Protein AF-A0A5K7ZMK3-F1 (afdb_monomer_lite)

Radius of gyration: 12.55 Å; chains: 1; bounding box: 31×27×27 Å

Organism: NCBI:txid885957

InterPro domains:
  IPR006171 TOPRIM domain [PS50880] (1-65)
  IPR050219 DnaG Primase [PTHR30313] (10-77)

Sequence (87 aa):
MRLAQLNIPAVALLGIHLSAVQNDLLKKVSPVVLMLDGDRAGQEATVRIRSALEPYTKVYTITLPSGLDPDDLSDEALSSVTRHFLF

Foldseek 3Di:
DVCVVLVNDDDDCVDLDNDPVNLVVCLVDEPAEQFAFLEPSSVVSLVVSCVSNVVRYHYHYDHDHYGDHLVNDDSVRNCVRCVVPPD

pLDDT: mean 91.09, std 6.17, range [54.09, 96.31]

Structure (mmCIF, N/CA/C/O backbone):
data_AF-A0A5K7ZMK3-F1
#
_entry.id   AF-A0A5K7ZMK3-F1
#
loop_
_atom_site.group_PDB
_atom_site.id
_atom_site.type_symbol
_atom_site.label_atom_id
_atom_site.label_alt_id
_atom_site.label_comp_id
_atom_site.label_asym_id
_atom_site.label_entity_id
_atom_site.label_seq_id
_atom_site.pdbx_PDB_ins_code
_atom_site.Cartn_x
_atom_site.Cartn_y
_atom_site.Cartn_z
_atom_site.occupancy
_atom_site.B_iso_or_equiv
_atom_site.auth_seq_id
_atom_site.auth_comp_id
_atom_site.auth_asym_id
_atom_site.auth_atom_id
_atom_site.pdbx_PDB_model_num
ATOM 1 N N . MET A 1 1 ? 1.037 -8.312 -9.496 1.00 70.94 1 MET A N 1
ATOM 2 C CA . MET A 1 1 ? 1.011 -9.760 -9.095 1.00 70.94 1 MET A CA 1
ATOM 3 C C . MET A 1 1 ? 2.356 -10.229 -8.532 1.00 70.94 1 MET A C 1
ATOM 5 O O . MET A 1 1 ? 2.424 -11.309 -7.943 1.00 70.94 1 MET A O 1
ATOM 9 N N . ARG A 1 2 ? 3.416 -9.423 -8.673 1.00 86.38 2 ARG A N 1
ATOM 10 C CA . ARG A 1 2 ? 4.793 -9.779 -8.329 1.00 86.38 2 ARG A CA 1
ATOM 11 C C . ARG A 1 2 ? 5.015 -10.042 -6.841 1.00 86.38 2 ARG A C 1
ATOM 13 O O . ARG A 1 2 ? 5.649 -11.026 -6.485 1.00 86.38 2 ARG A O 1
ATOM 20 N N . LEU A 1 3 ? 4.416 -9.229 -5.969 1.00 88.06 3 LEU A N 1
ATOM 21 C CA . LEU A 1 3 ? 4.564 -9.350 -4.509 1.00 88.06 3 LEU A CA 1
ATOM 22 C C . LEU A 1 3 ? 4.189 -10.740 -3.979 1.00 88.06 3 LEU A C 1
ATOM 24 O O . LEU A 1 3 ? 4.939 -11.330 -3.206 1.00 88.06 3 LEU A O 1
ATOM 28 N N . ALA A 1 4 ? 3.080 -11.305 -4.462 1.00 87.44 4 ALA A N 1
ATOM 29 C CA . ALA A 1 4 ? 2.650 -12.643 -4.068 1.00 87.44 4 ALA A CA 1
ATOM 30 C C . ALA A 1 4 ? 3.650 -13.730 -4.503 1.00 87.44 4 ALA A C 1
ATOM 32 O O . ALA A 1 4 ? 3.871 -14.682 -3.760 1.00 87.44 4 ALA A O 1
ATOM 33 N N . GLN A 1 5 ? 4.300 -13.572 -5.665 1.00 88.81 5 GLN A N 1
ATOM 34 C CA . GLN A 1 5 ? 5.341 -14.498 -6.143 1.00 88.81 5 GLN A CA 1
ATOM 35 C C . GLN A 1 5 ? 6.585 -14.481 -5.243 1.00 88.81 5 GLN A C 1
ATOM 37 O O . GLN A 1 5 ? 7.279 -15.489 -5.139 1.00 88.81 5 GLN A O 1
ATOM 42 N N . LEU A 1 6 ? 6.833 -13.360 -4.563 1.00 88.50 6 LEU A N 1
ATOM 43 C CA . LEU A 1 6 ? 7.914 -13.190 -3.590 1.00 88.50 6 LEU A CA 1
ATOM 44 C C . LEU A 1 6 ? 7.488 -13.522 -2.152 1.00 88.50 6 LEU A C 1
ATOM 46 O O . LEU A 1 6 ? 8.236 -13.254 -1.215 1.00 88.50 6 LEU A O 1
ATOM 50 N N . ASN A 1 7 ? 6.302 -14.109 -1.960 1.00 88.50 7 ASN A N 1
ATOM 51 C CA . ASN A 1 7 ? 5.702 -14.371 -0.647 1.00 88.50 7 ASN A CA 1
ATOM 52 C C . ASN A 1 7 ? 5.532 -13.107 0.216 1.00 88.50 7 ASN A C 1
ATOM 54 O O . ASN A 1 7 ? 5.506 -13.187 1.444 1.00 88.50 7 ASN A O 1
ATOM 58 N N . ILE A 1 8 ? 5.391 -11.942 -0.419 1.00 88.00 8 ILE A N 1
ATOM 59 C CA . ILE A 1 8 ? 5.075 -10.686 0.256 1.00 88.00 8 ILE A CA 1
ATOM 60 C C . ILE A 1 8 ? 3.544 -10.550 0.306 1.00 88.00 8 ILE A C 1
ATOM 62 O O . ILE A 1 8 ? 2.913 -10.381 -0.744 1.00 88.00 8 ILE A O 1
ATOM 66 N N . PRO A 1 9 ? 2.915 -10.631 1.495 1.00 88.69 9 PRO A N 1
ATOM 67 C CA . PRO A 1 9 ? 1.473 -10.484 1.625 1.00 88.69 9 PRO A CA 1
ATOM 68 C C . PRO A 1 9 ? 1.065 -9.047 1.300 1.00 88.69 9 PRO A C 1
ATOM 70 O O . PRO A 1 9 ? 1.498 -8.096 1.949 1.00 88.69 9 PRO A O 1
ATOM 73 N N . ALA A 1 10 ? 0.208 -8.889 0.296 1.00 91.00 10 ALA A N 1
ATOM 74 C CA . ALA A 1 10 ? -0.278 -7.589 -0.136 1.00 91.00 10 ALA A CA 1
ATOM 75 C C . ALA A 1 10 ? -1.723 -7.681 -0.630 1.00 91.00 10 ALA A C 1
ATOM 77 O O . ALA A 1 10 ? -2.164 -8.706 -1.151 1.00 91.00 10 ALA A O 1
ATOM 78 N N . VAL A 1 11 ? -2.446 -6.574 -0.488 1.00 92.06 11 VAL A N 1
ATOM 79 C CA . VAL A 1 11 ? -3.779 -6.370 -1.061 1.00 92.06 11 VAL A CA 1
ATOM 80 C C . VAL A 1 11 ? -3.762 -5.102 -1.907 1.00 92.06 11 VAL A C 1
ATOM 82 O O . VAL A 1 11 ? -3.031 -4.163 -1.602 1.00 92.06 11 VAL A O 1
ATOM 85 N N . ALA A 1 12 ? -4.567 -5.070 -2.967 1.00 91.69 12 ALA A N 1
ATOM 86 C CA . ALA A 1 12 ? -4.683 -3.912 -3.848 1.00 91.69 12 ALA A CA 1
ATOM 87 C C . ALA A 1 12 ? -5.996 -3.160 -3.600 1.00 91.69 12 ALA A C 1
ATOM 89 O O . ALA A 1 12 ? -7.022 -3.757 -3.271 1.00 91.69 12 ALA A O 1
ATOM 90 N N . LEU A 1 13 ? -5.978 -1.845 -3.821 1.00 91.12 13 LEU A N 1
ATOM 91 C CA . LEU A 1 13 ? -7.173 -1.000 -3.729 1.00 91.12 13 LEU A CA 1
ATOM 92 C C . LEU A 1 13 ? -8.121 -1.163 -4.929 1.00 91.12 13 LEU A C 1
ATOM 94 O O . LEU A 1 13 ? -9.278 -0.768 -4.825 1.00 91.12 13 LEU A O 1
ATOM 98 N N . LEU A 1 14 ? -7.639 -1.758 -6.033 1.00 88.94 14 LEU A N 1
ATOM 99 C CA . LEU A 1 14 ? -8.293 -1.791 -7.352 1.00 88.94 14 LEU A CA 1
ATOM 100 C C . LEU A 1 14 ? -8.526 -0.379 -7.928 1.00 88.94 14 LEU A C 1
ATOM 102 O O . LEU A 1 14 ? -9.585 -0.066 -8.464 1.00 88.94 14 LEU A O 1
ATOM 106 N N . GLY A 1 15 ? -7.517 0.483 -7.781 1.00 87.88 15 GLY A N 1
ATOM 107 C CA . GLY A 1 15 ? -7.515 1.894 -8.165 1.00 87.88 15 GLY A CA 1
ATOM 108 C C . GLY A 1 15 ? -6.722 2.725 -7.154 1.00 87.88 15 GLY A C 1
ATOM 109 O O . GLY A 1 15 ? -5.989 2.180 -6.336 1.00 87.88 15 GLY A O 1
ATOM 110 N N . ILE A 1 16 ? -6.905 4.047 -7.167 1.00 85.44 16 ILE A N 1
ATOM 111 C CA . ILE A 1 16 ? -6.229 4.976 -6.235 1.00 85.44 16 ILE A CA 1
ATOM 112 C C . ILE A 1 16 ? -7.130 5.453 -5.082 1.00 85.44 16 ILE A C 1
ATOM 114 O O . ILE A 1 16 ? -6.740 6.281 -4.254 1.00 85.44 16 ILE A O 1
ATOM 118 N N . HIS A 1 17 ? -8.375 4.979 -5.038 1.00 89.44 17 HIS A N 1
ATOM 119 C CA . HIS A 1 17 ? -9.362 5.373 -4.038 1.00 89.44 17 HIS A CA 1
ATOM 120 C C . HIS A 1 17 ? -9.520 4.286 -2.981 1.00 89.44 17 HIS A C 1
ATOM 122 O O . HIS A 1 17 ? -9.778 3.131 -3.300 1.00 89.44 17 HIS A O 1
ATOM 128 N N . LEU A 1 18 ? -9.427 4.686 -1.714 1.00 92.00 18 LEU A N 1
ATOM 129 C CA . LEU A 1 18 ? -9.794 3.839 -0.590 1.00 92.00 18 LEU A CA 1
ATOM 130 C C . LEU A 1 18 ? -11.303 3.953 -0.353 1.00 92.00 18 LEU A C 1
ATOM 132 O O . LEU A 1 18 ? -11.799 5.022 0.009 1.00 92.00 18 LEU A O 1
ATOM 136 N N . SER A 1 19 ? -12.034 2.861 -0.559 1.00 93.38 19 SER A N 1
ATOM 137 C CA . SER A 1 19 ? -13.464 2.802 -0.240 1.00 93.38 19 SER A CA 1
ATOM 138 C C . SER A 1 19 ? -13.708 2.828 1.273 1.00 93.38 19 SER A C 1
ATOM 140 O O . SER A 1 19 ? -12.841 2.459 2.067 1.00 93.38 19 SER A O 1
ATOM 142 N N . ALA A 1 20 ? -14.922 3.201 1.686 1.00 92.88 20 ALA A N 1
ATOM 143 C CA . ALA A 1 20 ? -15.312 3.182 3.098 1.00 92.88 20 ALA A CA 1
ATOM 144 C C . ALA A 1 20 ? -15.147 1.786 3.731 1.00 92.88 20 ALA A C 1
ATOM 146 O O . ALA A 1 20 ? -14.623 1.667 4.834 1.00 92.88 20 ALA A O 1
ATOM 147 N N . VAL A 1 21 ? -15.501 0.726 2.995 1.00 94.50 21 VAL A N 1
ATOM 148 C CA . VAL A 1 21 ? -15.371 -0.659 3.470 1.00 94.50 21 VAL A CA 1
ATOM 149 C C . VAL A 1 21 ? -13.904 -1.049 3.652 1.00 94.50 21 VAL A C 1
ATOM 151 O O . VAL A 1 21 ? -13.541 -1.589 4.693 1.00 94.50 21 VAL A O 1
ATOM 154 N N . GLN A 1 22 ? -13.036 -0.743 2.680 1.00 94.81 22 GLN A N 1
ATOM 155 C CA . GLN A 1 22 ? -11.597 -0.999 2.818 1.00 94.81 22 GLN A CA 1
ATOM 156 C C . GLN A 1 22 ? -11.005 -0.207 3.988 1.00 94.81 22 GLN A C 1
ATOM 158 O O . GLN A 1 22 ? -10.203 -0.747 4.741 1.00 94.81 22 GLN A O 1
ATOM 163 N N . ASN A 1 23 ? -11.431 1.043 4.182 1.00 94.31 23 ASN A N 1
ATOM 164 C CA . ASN A 1 23 ? -11.006 1.858 5.314 1.00 94.31 23 ASN A CA 1
ATOM 165 C C . ASN A 1 23 ? -11.362 1.184 6.650 1.00 94.31 23 ASN A C 1
ATOM 167 O O . ASN A 1 23 ? -10.499 1.012 7.505 1.00 94.31 23 ASN A O 1
ATOM 171 N N . ASP A 1 24 ? -12.602 0.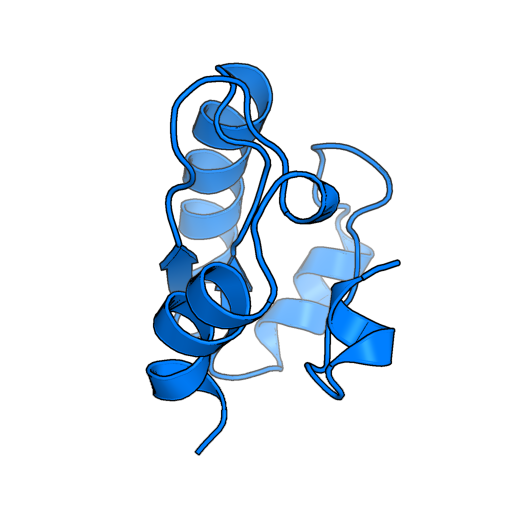725 6.818 1.00 95.12 24 ASP A N 1
ATOM 172 C CA . ASP A 1 24 ? -13.042 0.074 8.059 1.00 95.12 24 ASP A CA 1
ATOM 173 C C . ASP A 1 24 ? -12.380 -1.288 8.313 1.00 95.12 24 ASP A C 1
ATOM 175 O O . ASP A 1 24 ? -12.247 -1.702 9.469 1.00 95.12 24 ASP A O 1
ATOM 179 N N . LEU A 1 25 ? -11.933 -1.974 7.259 1.00 94.94 25 LEU A N 1
ATOM 180 C CA . LEU A 1 25 ? -11.098 -3.170 7.376 1.00 94.94 25 LEU A CA 1
ATOM 181 C C . LEU A 1 25 ? -9.669 -2.814 7.805 1.00 94.94 25 LEU A C 1
ATOM 183 O O . LEU A 1 25 ? -9.164 -3.379 8.774 1.00 94.94 25 LEU A O 1
ATOM 187 N N . LEU A 1 26 ? -9.032 -1.857 7.126 1.00 94.62 26 LEU A N 1
ATOM 188 C CA . LEU A 1 26 ? -7.629 -1.499 7.355 1.00 94.62 26 LEU A CA 1
ATOM 189 C C . LEU A 1 26 ? -7.391 -0.839 8.715 1.00 94.62 26 LEU A C 1
ATOM 191 O O . LEU A 1 26 ? -6.355 -1.084 9.324 1.00 94.62 26 LEU A O 1
ATOM 195 N N . LYS A 1 27 ? -8.359 -0.082 9.250 1.00 94.75 27 LYS A N 1
ATOM 196 C CA . LYS A 1 27 ? -8.274 0.493 10.609 1.00 94.75 27 LYS A CA 1
ATOM 197 C C . LYS A 1 27 ? -8.055 -0.555 11.705 1.00 94.75 27 LYS A C 1
ATOM 199 O O . LYS A 1 27 ? -7.571 -0.214 12.777 1.00 94.75 27 LYS A O 1
ATOM 204 N N . LYS A 1 28 ? -8.443 -1.812 11.466 1.00 94.62 28 LYS A N 1
ATOM 205 C CA . LYS A 1 28 ? -8.331 -2.915 12.437 1.00 94.62 28 LYS A CA 1
ATOM 206 C C . LYS A 1 28 ? -6.990 -3.649 12.357 1.00 94.62 28 LYS A C 1
ATOM 208 O O . LYS A 1 28 ? -6.739 -4.532 13.172 1.00 94.62 28 LYS A O 1
ATOM 213 N N . VAL A 1 29 ? -6.151 -3.318 11.376 1.00 91.56 29 VAL A N 1
ATOM 214 C CA . VAL A 1 29 ? -4.862 -3.968 11.117 1.00 91.56 29 VAL A CA 1
ATOM 215 C C . VAL A 1 29 ? -3.738 -3.023 11.526 1.00 91.56 29 VAL A C 1
ATOM 217 O O . VAL A 1 29 ? -3.818 -1.826 11.263 1.00 91.56 29 VAL A O 1
ATOM 220 N N . SER A 1 30 ? -2.687 -3.537 12.169 1.00 90.94 30 SER A N 1
ATOM 221 C CA . SER A 1 30 ? -1.513 -2.746 12.553 1.00 90.94 30 SER A CA 1
ATOM 222 C C . SER A 1 30 ? -0.228 -3.575 12.433 1.00 90.94 30 SER A C 1
ATOM 224 O O . SER A 1 30 ? -0.174 -4.652 13.029 1.00 90.94 30 SER A O 1
ATOM 226 N N . PRO A 1 31 ? 0.806 -3.091 11.718 1.00 91.62 31 PRO A N 1
ATOM 227 C CA . PRO A 1 31 ? 0.826 -1.856 10.927 1.00 91.62 31 PRO A CA 1
ATOM 228 C C . PRO A 1 31 ? 0.176 -2.012 9.537 1.00 91.62 31 PRO A C 1
ATOM 230 O O . PRO A 1 31 ? 0.073 -3.116 9.008 1.00 91.62 31 PRO A O 1
ATOM 233 N N . VAL A 1 32 ? -0.217 -0.894 8.919 1.00 94.62 32 VAL A N 1
ATOM 234 C CA . VAL A 1 32 ? -0.576 -0.821 7.491 1.00 94.62 32 VAL A CA 1
ATOM 235 C C . VAL A 1 32 ? 0.580 -0.191 6.719 1.00 94.62 32 VAL A C 1
ATOM 237 O O . VAL A 1 32 ? 1.034 0.899 7.062 1.00 94.62 32 VAL A O 1
ATOM 240 N N . VAL A 1 33 ? 1.048 -0.854 5.661 1.00 95.19 33 VAL A N 1
ATOM 241 C CA . VAL A 1 33 ? 2.091 -0.328 4.768 1.00 95.19 33 VAL A CA 1
ATOM 242 C C . VAL A 1 33 ? 1.457 0.067 3.441 1.00 95.19 33 VAL A C 1
ATOM 244 O O . VAL A 1 33 ? 0.832 -0.756 2.776 1.00 95.19 33 VAL A O 1
ATOM 247 N N . LEU A 1 34 ? 1.610 1.332 3.060 1.00 95.12 34 LEU A N 1
ATOM 248 C CA . LEU A 1 34 ? 1.160 1.861 1.778 1.00 95.12 34 LEU A CA 1
ATOM 249 C C . LEU A 1 34 ? 2.325 1.853 0.791 1.00 95.12 34 LEU A C 1
ATOM 251 O O . LEU A 1 34 ? 3.377 2.430 1.066 1.00 95.12 34 LEU A O 1
ATOM 255 N N . MET A 1 35 ? 2.112 1.227 -0.360 1.00 94.75 35 MET A N 1
ATOM 256 C CA . MET A 1 35 ? 3.049 1.208 -1.479 1.00 94.75 35 MET A CA 1
ATOM 257 C C . MET A 1 35 ? 2.237 1.350 -2.766 1.00 94.75 35 MET A C 1
ATOM 259 O O . MET A 1 35 ? 1.739 0.364 -3.305 1.00 94.75 35 MET A O 1
ATOM 263 N N . LEU A 1 36 ? 2.013 2.598 -3.172 1.00 94.44 36 LEU A N 1
ATOM 264 C CA . LEU A 1 36 ? 1.353 2.948 -4.429 1.00 94.44 36 LEU A CA 1
ATOM 265 C C . LEU A 1 36 ? 2.414 3.346 -5.460 1.00 94.44 36 LEU A C 1
ATOM 267 O O . LEU A 1 36 ? 3.575 3.573 -5.110 1.00 94.44 36 LEU A O 1
ATOM 271 N N . ASP A 1 37 ? 1.984 3.454 -6.710 1.00 93.50 37 ASP A N 1
ATOM 272 C CA . ASP A 1 37 ? 2.814 3.854 -7.840 1.00 93.50 37 ASP A CA 1
ATOM 273 C C . ASP A 1 37 ? 3.530 5.183 -7.561 1.00 93.50 37 ASP A C 1
ATOM 275 O O . ASP A 1 37 ? 3.004 6.094 -6.910 1.00 93.50 37 ASP A O 1
ATOM 279 N N . GLY A 1 38 ? 4.752 5.304 -8.071 1.00 92.88 38 GLY A N 1
ATOM 280 C CA . GLY A 1 38 ? 5.592 6.485 -7.897 1.00 92.88 38 GLY A CA 1
ATOM 281 C C . GLY A 1 38 ? 5.159 7.686 -8.738 1.00 92.88 38 GLY A C 1
ATOM 282 O O . GLY A 1 38 ? 5.889 8.676 -8.799 1.00 92.88 38 GLY A O 1
ATOM 283 N N . ASP A 1 39 ? 4.017 7.625 -9.419 1.00 93.62 39 ASP A N 1
ATOM 284 C CA . ASP A 1 39 ? 3.475 8.731 -10.199 1.00 93.62 39 ASP A CA 1
ATOM 285 C C . ASP A 1 39 ? 2.735 9.757 -9.317 1.00 93.62 39 ASP A C 1
ATOM 287 O O . ASP A 1 39 ? 2.598 9.619 -8.099 1.00 93.62 39 ASP A O 1
ATOM 291 N N . ARG A 1 40 ? 2.255 10.841 -9.933 1.00 93.56 40 ARG A N 1
ATOM 292 C CA . ARG A 1 40 ? 1.554 11.901 -9.200 1.00 93.56 40 ARG A CA 1
ATOM 293 C C . ARG A 1 40 ? 0.272 11.393 -8.529 1.00 93.56 40 ARG A C 1
ATOM 295 O O . ARG A 1 40 ? -0.029 11.805 -7.410 1.00 93.56 40 ARG A O 1
ATOM 302 N N . ALA A 1 41 ? -0.481 10.523 -9.199 1.00 93.38 41 ALA A N 1
ATOM 303 C CA . ALA A 1 41 ? -1.755 10.029 -8.691 1.00 93.38 41 ALA A CA 1
ATOM 304 C C . ALA A 1 41 ? -1.557 9.114 -7.473 1.00 93.38 41 ALA A C 1
ATOM 306 O O . ALA A 1 41 ? -2.260 9.264 -6.470 1.00 93.38 41 ALA A O 1
ATOM 307 N N . GLY A 1 42 ? -0.572 8.217 -7.526 1.00 94.31 42 GLY A N 1
ATOM 308 C CA . G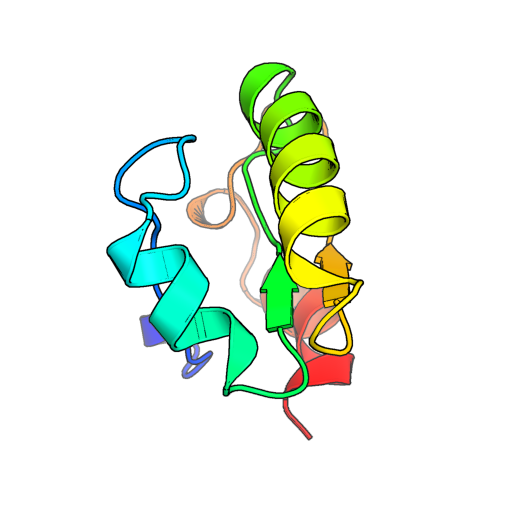LY A 1 42 ? -0.179 7.339 -6.430 1.00 94.31 42 GLY A CA 1
ATOM 309 C C . GLY A 1 42 ? 0.374 8.111 -5.233 1.00 94.31 42 GLY A C 1
ATOM 310 O O . GLY A 1 42 ? -0.003 7.828 -4.090 1.00 94.31 42 GLY A O 1
ATOM 311 N N . GLN A 1 43 ? 1.174 9.154 -5.466 1.00 93.62 43 GLN A N 1
ATOM 312 C CA . GLN A 1 43 ? 1.670 10.035 -4.401 1.00 93.62 43 GLN A CA 1
ATOM 313 C C . GLN A 1 43 ? 0.534 10.797 -3.696 1.00 93.62 43 GLN A C 1
ATOM 315 O O . GLN A 1 43 ? 0.434 10.759 -2.466 1.00 93.62 43 GLN A O 1
ATOM 320 N N . GLU A 1 44 ? -0.360 11.445 -4.451 1.00 95.38 44 GLU A N 1
ATOM 321 C CA . GLU A 1 44 ? -1.515 12.164 -3.889 1.00 95.38 44 GLU A CA 1
ATOM 322 C C . GLU A 1 44 ? -2.452 11.209 -3.125 1.00 95.38 44 GLU A C 1
ATOM 324 O O . GLU A 1 44 ? -2.917 11.514 -2.019 1.00 95.38 44 GLU A O 1
ATOM 329 N N . ALA A 1 45 ? -2.689 10.013 -3.672 1.00 95.62 45 ALA A N 1
ATOM 330 C CA . ALA A 1 45 ? -3.486 8.983 -3.020 1.00 95.62 45 ALA A CA 1
ATOM 331 C C . ALA A 1 45 ? -2.836 8.471 -1.728 1.00 95.62 45 ALA A C 1
ATOM 333 O O . ALA A 1 45 ? -3.540 8.310 -0.730 1.00 95.62 45 ALA A O 1
ATOM 334 N N . THR A 1 46 ? -1.515 8.284 -1.711 1.00 96.06 46 THR A N 1
ATOM 335 C CA . THR A 1 46 ? -0.766 7.862 -0.518 1.00 96.06 46 THR A CA 1
ATOM 336 C C . THR A 1 46 ? -0.958 8.849 0.626 1.00 96.06 46 THR A C 1
ATOM 338 O O . THR A 1 46 ? -1.298 8.432 1.733 1.00 96.06 46 THR A O 1
ATOM 341 N N . VAL A 1 47 ? -0.817 10.154 0.366 1.00 96.25 47 VAL A N 1
ATOM 342 C CA . VAL A 1 47 ? -1.022 11.203 1.381 1.00 96.25 47 VAL A CA 1
ATOM 343 C C . VAL A 1 47 ? -2.445 11.147 1.935 1.00 96.25 47 VAL A C 1
ATOM 345 O O . VAL A 1 47 ? -2.636 11.080 3.149 1.00 96.25 47 VAL A O 1
ATOM 348 N N . ARG A 1 48 ? -3.450 11.097 1.055 1.00 96.00 48 ARG A N 1
ATOM 349 C CA . ARG A 1 48 ? -4.864 11.048 1.454 1.00 96.00 48 ARG A CA 1
ATOM 350 C C . ARG A 1 48 ? -5.192 9.814 2.298 1.00 96.00 48 ARG A C 1
ATOM 352 O O . ARG A 1 48 ? -5.879 9.927 3.312 1.00 96.00 48 ARG A O 1
ATOM 359 N N . ILE A 1 49 ? -4.737 8.639 1.869 1.00 96.31 49 ILE A N 1
ATOM 360 C CA . ILE A 1 49 ? -5.018 7.364 2.543 1.00 96.31 49 ILE A CA 1
ATOM 361 C C . ILE A 1 49 ? -4.315 7.311 3.894 1.00 96.31 49 ILE A C 1
ATOM 363 O O . ILE A 1 49 ? -4.922 6.916 4.888 1.00 96.31 49 ILE A O 1
ATOM 367 N N . ARG A 1 50 ? -3.063 7.768 3.944 1.00 96.25 50 ARG A N 1
ATOM 368 C CA . ARG A 1 50 ? -2.298 7.883 5.180 1.00 96.25 50 ARG A CA 1
ATOM 369 C C . ARG A 1 50 ? -3.037 8.738 6.205 1.00 96.25 50 ARG A C 1
ATOM 371 O O . ARG A 1 50 ? -3.314 8.244 7.293 1.00 96.25 50 ARG A O 1
ATOM 378 N N . SER A 1 51 ? -3.453 9.952 5.839 1.00 95.69 51 SER A N 1
ATOM 379 C CA . SER A 1 51 ? -4.195 10.836 6.750 1.00 95.69 51 SER A CA 1
ATOM 38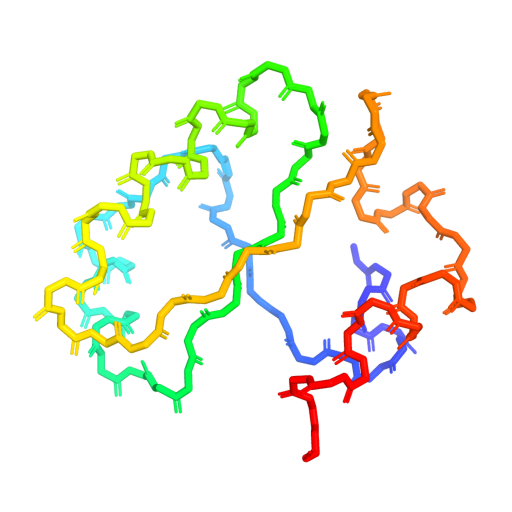0 C C . SER A 1 51 ? -5.526 10.245 7.226 1.00 95.69 51 SER A C 1
ATOM 382 O O . SER A 1 51 ? -5.966 10.542 8.334 1.00 95.69 51 SER A O 1
ATOM 384 N N . ALA A 1 52 ? -6.173 9.398 6.420 1.00 94.69 52 ALA A N 1
ATOM 385 C CA . ALA A 1 52 ? -7.412 8.725 6.810 1.00 94.69 52 ALA A CA 1
ATOM 386 C C . ALA A 1 52 ? -7.197 7.567 7.805 1.00 94.69 52 ALA A C 1
ATOM 388 O O . ALA A 1 52 ? -8.101 7.271 8.588 1.00 94.69 52 ALA A O 1
ATOM 389 N N . LEU A 1 53 ? -6.031 6.911 7.774 1.00 95.94 53 LEU A N 1
ATOM 390 C CA . LEU A 1 53 ? -5.731 5.711 8.565 1.00 95.94 53 LEU A CA 1
ATOM 391 C C . LEU A 1 53 ? -4.889 5.986 9.818 1.00 95.94 53 LEU A C 1
ATOM 393 O O . LEU A 1 53 ? -5.088 5.309 10.827 1.00 95.94 53 LEU A O 1
ATOM 397 N N . GLU A 1 54 ? -3.995 6.979 9.787 1.00 95.88 54 GLU A N 1
ATOM 398 C CA . GLU A 1 54 ? -3.120 7.350 10.913 1.00 95.88 54 GLU A CA 1
ATOM 399 C C . GLU A 1 54 ? -3.848 7.584 12.250 1.00 95.88 54 GLU A C 1
ATOM 401 O O . GLU A 1 54 ? -3.298 7.197 13.282 1.00 95.88 54 GLU A O 1
ATOM 406 N N . PRO A 1 55 ? -5.079 8.143 12.293 1.00 96.19 55 PRO A N 1
ATOM 407 C CA . PRO A 1 55 ? -5.812 8.282 13.552 1.00 96.19 55 PRO A CA 1
ATOM 408 C C . PRO A 1 55 ? -6.197 6.951 14.215 1.00 96.19 55 PRO A C 1
ATOM 410 O O . PRO A 1 55 ? -6.556 6.941 15.390 1.00 96.19 55 PRO A O 1
ATOM 413 N N . TYR A 1 56 ? -6.171 5.842 13.472 1.00 96.00 56 TYR A N 1
ATOM 414 C CA . TYR A 1 56 ? -6.691 4.546 13.912 1.00 96.00 56 TYR A CA 1
ATOM 415 C C . TYR A 1 56 ? -5.615 3.460 14.009 1.00 96.00 56 TYR A C 1
ATOM 417 O O . TYR A 1 56 ? -5.756 2.541 14.813 1.00 96.00 56 TYR A O 1
ATOM 425 N N . THR A 1 57 ? -4.549 3.538 13.207 1.00 95.25 57 THR A N 1
ATOM 426 C CA . THR A 1 57 ? -3.481 2.531 13.179 1.00 95.25 57 THR A CA 1
ATOM 427 C C . THR A 1 57 ? -2.130 3.121 12.770 1.00 95.25 57 THR A C 1
ATOM 429 O O . THR A 1 57 ? -2.046 4.233 12.252 1.00 95.25 57 THR A O 1
ATOM 432 N N . LYS A 1 58 ? -1.047 2.365 12.988 1.00 95.19 58 LYS A N 1
ATOM 433 C CA . LYS A 1 58 ? 0.289 2.734 12.509 1.00 95.19 58 LYS A CA 1
ATOM 434 C C . LYS A 1 58 ? 0.343 2.575 10.996 1.00 95.19 58 LYS A C 1
ATOM 436 O O . LYS A 1 58 ? 0.130 1.476 10.487 1.00 95.19 58 LYS A O 1
ATOM 441 N N . VAL A 1 59 ? 0.673 3.660 10.304 1.00 95.69 59 VAL A N 1
ATOM 442 C CA . VAL A 1 59 ? 0.807 3.681 8.848 1.00 95.69 59 VAL A CA 1
ATOM 443 C C . VAL A 1 59 ? 2.258 3.939 8.467 1.00 95.69 59 VAL A C 1
ATOM 445 O O . VAL A 1 59 ? 2.856 4.921 8.906 1.00 95.69 59 VAL A O 1
ATOM 448 N N . TYR A 1 60 ? 2.805 3.076 7.620 1.00 95.38 60 TYR A N 1
ATOM 449 C CA . TYR A 1 60 ? 4.084 3.285 6.951 1.00 95.38 60 TYR A CA 1
ATOM 450 C C . TYR A 1 60 ? 3.864 3.516 5.461 1.00 95.38 60 TYR A C 1
ATOM 452 O O . TYR A 1 60 ? 2.879 3.059 4.885 1.00 95.38 60 TYR A O 1
ATOM 460 N N . THR A 1 61 ? 4.792 4.226 4.831 1.00 94.44 61 THR A N 1
ATOM 461 C CA . THR A 1 61 ? 4.747 4.532 3.399 1.00 94.44 61 THR A CA 1
ATOM 462 C C . THR A 1 61 ? 6.066 4.147 2.753 1.00 94.44 61 THR A C 1
ATOM 464 O O . T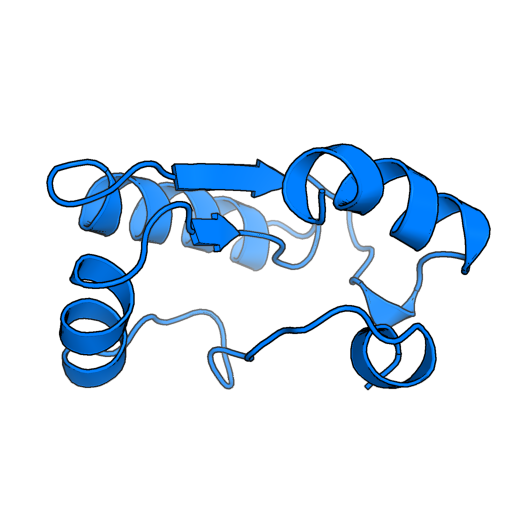HR A 1 61 ? 7.119 4.595 3.211 1.00 94.44 61 THR A O 1
ATOM 467 N N . ILE A 1 62 ? 6.001 3.361 1.683 1.00 93.56 62 ILE A N 1
ATOM 468 C CA . ILE A 1 62 ? 7.123 3.086 0.786 1.00 93.56 62 ILE A CA 1
ATOM 469 C C . ILE A 1 62 ? 6.914 3.946 -0.458 1.00 93.56 62 ILE A C 1
ATOM 471 O O . ILE A 1 62 ? 5.937 3.765 -1.181 1.00 93.56 62 ILE A O 1
ATOM 475 N N . THR A 1 63 ? 7.825 4.888 -0.694 1.00 91.00 63 THR A N 1
ATOM 476 C CA . THR A 1 63 ? 7.796 5.738 -1.888 1.00 91.00 63 THR A CA 1
ATOM 477 C C . THR A 1 63 ? 8.609 5.084 -2.994 1.00 91.00 63 THR A C 1
ATOM 479 O O . THR A 1 63 ? 9.804 4.839 -2.820 1.00 91.00 63 THR A O 1
ATOM 482 N N . LEU A 1 64 ? 7.965 4.819 -4.127 1.00 92.25 64 LEU A N 1
ATOM 483 C CA . LEU A 1 64 ? 8.625 4.285 -5.313 1.00 92.25 64 LEU A CA 1
ATOM 484 C C . LEU A 1 64 ? 9.289 5.403 -6.135 1.00 92.25 64 LEU A C 1
ATOM 486 O O . LEU A 1 64 ? 8.870 6.563 -6.046 1.00 92.25 64 LEU A O 1
ATOM 490 N N . PRO A 1 65 ? 10.322 5.087 -6.939 1.00 90.69 65 PRO A N 1
ATOM 491 C CA . PRO A 1 65 ? 10.872 6.032 -7.904 1.00 90.69 65 PRO A CA 1
ATOM 492 C C . PRO A 1 65 ? 9.799 6.544 -8.875 1.00 90.69 65 PRO A C 1
ATOM 494 O O . PRO A 1 65 ? 8.827 5.851 -9.169 1.00 90.69 65 PRO A O 1
ATOM 497 N N . SER A 1 66 ? 9.990 7.764 -9.382 1.00 91.06 66 SER A N 1
ATOM 498 C CA . SER A 1 66 ? 8.990 8.435 -10.219 1.00 91.06 66 SER A CA 1
ATOM 499 C C . SER A 1 66 ? 8.581 7.588 -11.424 1.00 91.06 66 SER A C 1
ATOM 501 O O . SER A 1 66 ? 9.428 7.229 -12.239 1.00 91.06 66 SER A O 1
ATOM 503 N N . GLY A 1 67 ? 7.275 7.356 -11.563 1.00 89.88 67 GLY A N 1
ATOM 504 C CA . GLY A 1 67 ? 6.687 6.633 -12.692 1.00 89.88 67 GLY A CA 1
ATOM 505 C C . GLY A 1 67 ? 6.872 5.115 -12.676 1.00 89.88 67 GLY A C 1
ATOM 506 O O . GLY A 1 67 ? 6.512 4.495 -13.668 1.00 89.88 67 GLY A O 1
ATOM 507 N N . LEU A 1 68 ? 7.412 4.537 -11.597 1.00 92.31 68 LEU A N 1
ATOM 508 C CA . LEU A 1 68 ? 7.474 3.085 -11.420 1.00 92.31 68 LEU A CA 1
ATOM 509 C C . LEU A 1 68 ? 6.321 2.588 -10.556 1.00 92.31 68 LEU A C 1
ATOM 511 O O . LEU A 1 68 ? 5.964 3.228 -9.559 1.00 92.31 68 LEU A O 1
ATOM 515 N N . ASP A 1 69 ? 5.799 1.421 -10.901 1.00 91.56 69 ASP A N 1
ATOM 516 C CA . ASP A 1 69 ? 4.889 0.656 -10.057 1.00 91.56 69 ASP A CA 1
ATOM 517 C C . ASP A 1 69 ? 5.643 -0.458 -9.283 1.00 91.56 69 ASP A C 1
ATOM 519 O O . ASP A 1 69 ? 6.853 -0.653 -9.458 1.00 91.56 69 ASP A O 1
ATOM 523 N N . PRO A 1 70 ? 4.986 -1.179 -8.354 1.00 89.50 70 PRO A N 1
ATOM 524 C CA . PRO A 1 70 ? 5.626 -2.289 -7.653 1.00 89.50 70 PRO A CA 1
ATOM 525 C C . PRO A 1 70 ? 6.066 -3.452 -8.555 1.00 89.50 70 PRO A C 1
ATOM 527 O O . PRO A 1 70 ? 6.988 -4.173 -8.182 1.00 89.50 70 PRO A O 1
ATOM 530 N N . ASP A 1 71 ? 5.392 -3.688 -9.682 1.00 90.50 71 ASP A N 1
ATOM 531 C CA . ASP A 1 71 ? 5.712 -4.780 -10.606 1.00 90.50 71 ASP A CA 1
ATOM 532 C C . ASP A 1 71 ? 6.935 -4.411 -11.501 1.00 90.50 71 ASP A C 1
ATOM 534 O O . ASP A 1 71 ? 7.613 -5.321 -11.983 1.00 90.50 71 ASP A O 1
ATOM 538 N N . ASP A 1 72 ? 7.285 -3.121 -11.642 1.00 91.94 72 ASP A N 1
ATOM 539 C CA . ASP A 1 72 ? 8.490 -2.617 -12.335 1.00 91.94 72 ASP A CA 1
ATOM 540 C C . ASP A 1 72 ? 9.799 -2.791 -11.540 1.00 91.94 72 ASP A C 1
ATOM 542 O O . ASP A 1 72 ? 10.904 -2.697 -12.089 1.00 91.94 72 ASP A O 1
ATOM 546 N N . LEU A 1 73 ? 9.710 -2.999 -10.225 1.00 90.62 73 LEU A N 1
ATOM 547 C CA . LEU A 1 73 ? 10.881 -3.169 -9.368 1.00 90.62 73 LEU A CA 1
ATOM 548 C C . LEU A 1 73 ? 11.490 -4.575 -9.490 1.00 90.62 73 LEU A C 1
ATOM 550 O O . LEU A 1 73 ? 10.788 -5.575 -9.628 1.00 90.62 73 LEU A O 1
ATOM 554 N N . SER A 1 74 ? 12.819 -4.667 -9.348 1.00 91.88 74 SER A N 1
ATOM 555 C CA . SER A 1 74 ? 13.496 -5.967 -9.240 1.00 91.88 74 SER A CA 1
ATOM 556 C C . SER A 1 74 ? 13.138 -6.680 -7.933 1.00 91.88 74 SER A C 1
ATOM 558 O O . SER A 1 74 ? 12.762 -6.049 -6.939 1.00 91.88 74 SER A O 1
ATOM 560 N N . ASP A 1 75 ? 13.316 -8.000 -7.900 1.00 91.31 75 ASP A N 1
ATOM 561 C CA . ASP A 1 75 ? 13.009 -8.812 -6.718 1.00 91.31 75 ASP A CA 1
ATOM 562 C C . ASP A 1 75 ? 13.855 -8.400 -5.509 1.00 91.31 75 ASP A C 1
ATOM 564 O O . ASP A 1 75 ? 13.365 -8.363 -4.376 1.00 91.31 75 ASP A O 1
ATOM 568 N N . GLU A 1 76 ? 15.115 -8.024 -5.739 1.00 89.31 76 GLU A N 1
ATOM 569 C CA . GLU A 1 76 ? 16.014 -7.503 -4.711 1.00 89.31 76 GLU A CA 1
ATOM 570 C C . GLU A 1 76 ? 15.537 -6.147 -4.189 1.00 89.31 76 GLU A C 1
ATOM 572 O O . GLU A 1 76 ? 15.563 -5.918 -2.977 1.00 89.31 76 GLU A O 1
ATOM 577 N N . ALA A 1 77 ? 15.080 -5.260 -5.079 1.00 90.19 77 ALA A N 1
ATOM 578 C CA . ALA A 1 77 ? 14.554 -3.954 -4.700 1.00 90.19 77 ALA A CA 1
ATOM 579 C C . ALA A 1 77 ? 13.278 -4.099 -3.858 1.00 90.19 77 ALA A C 1
ATOM 581 O O . ALA A 1 77 ? 13.216 -3.548 -2.757 1.00 90.19 77 ALA A O 1
ATOM 582 N N . LEU A 1 78 ? 12.313 -4.909 -4.313 1.00 90.12 78 LEU A N 1
ATOM 583 C CA . LEU A 1 78 ? 11.081 -5.220 -3.578 1.00 90.12 78 LEU A CA 1
ATOM 584 C C . LEU A 1 78 ? 11.371 -5.840 -2.214 1.00 90.12 78 LEU A C 1
ATOM 586 O O . LEU A 1 78 ? 10.821 -5.410 -1.198 1.00 90.12 78 LEU A O 1
ATOM 590 N N . SER A 1 79 ? 12.275 -6.816 -2.170 1.00 87.69 79 SER A N 1
ATOM 591 C CA . SER A 1 79 ? 12.670 -7.458 -0.918 1.00 87.69 79 SER A CA 1
ATOM 592 C C . S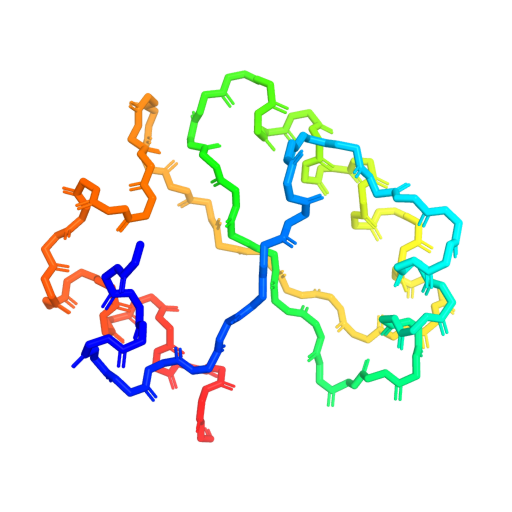ER A 1 79 ? 13.327 -6.459 0.031 1.00 87.69 79 SER A C 1
ATOM 594 O O . SER A 1 79 ? 13.035 -6.461 1.221 1.00 87.69 79 SER A O 1
ATOM 596 N N . SER A 1 80 ? 14.191 -5.577 -0.474 1.00 88.94 80 SER A N 1
ATOM 597 C CA . SER A 1 80 ? 14.886 -4.571 0.335 1.00 88.94 80 SER A CA 1
ATOM 598 C C . SER A 1 80 ? 13.915 -3.583 0.989 1.00 88.94 80 SER A C 1
ATOM 600 O O . SER A 1 80 ? 14.000 -3.335 2.196 1.00 88.94 80 SER A O 1
ATOM 602 N N . VAL A 1 81 ? 12.948 -3.062 0.223 1.00 88.19 81 VAL A N 1
ATOM 603 C CA . VAL A 1 81 ? 11.996 -2.059 0.732 1.00 88.19 81 VAL A CA 1
ATOM 604 C C . VAL A 1 81 ? 10.930 -2.660 1.647 1.00 88.19 81 VAL A C 1
ATOM 606 O O . VAL A 1 81 ? 10.456 -1.976 2.552 1.00 88.19 81 VAL A O 1
ATOM 609 N N . THR A 1 82 ? 10.581 -3.938 1.472 1.00 88.00 82 THR A N 1
ATOM 610 C CA . THR A 1 82 ? 9.537 -4.598 2.278 1.00 88.00 82 THR A CA 1
ATOM 611 C C . THR A 1 82 ? 10.067 -5.350 3.502 1.00 88.00 82 THR A C 1
ATOM 613 O O . THR A 1 82 ? 9.318 -5.527 4.463 1.00 88.00 82 THR A O 1
ATOM 616 N N . ARG A 1 83 ? 11.354 -5.733 3.537 1.00 85.69 83 ARG A N 1
ATOM 617 C CA . ARG A 1 83 ? 11.958 -6.538 4.624 1.00 85.69 83 ARG A CA 1
ATOM 618 C C . ARG A 1 83 ? 11.695 -5.988 6.025 1.00 85.69 83 ARG A C 1
ATOM 620 O O . ARG A 1 83 ? 11.442 -6.766 6.932 1.00 85.69 83 ARG A O 1
ATOM 627 N N . HIS A 1 84 ? 11.725 -4.668 6.188 1.00 81.69 84 HIS A N 1
ATOM 628 C CA . HIS A 1 84 ? 11.550 -3.999 7.483 1.00 81.69 84 HIS A CA 1
ATOM 629 C C . HIS A 1 84 ? 10.126 -4.092 8.050 1.00 81.69 84 HIS A C 1
ATOM 631 O O . HIS A 1 84 ? 9.909 -3.744 9.207 1.00 81.69 84 HIS A O 1
ATOM 637 N N . PHE A 1 85 ? 9.156 -4.515 7.237 1.00 80.31 85 PHE A N 1
ATOM 638 C CA . PHE A 1 85 ? 7.748 -4.599 7.625 1.00 80.31 85 PHE A CA 1
ATOM 639 C C . PHE A 1 85 ? 7.237 -6.032 7.742 1.00 80.31 85 PHE A C 1
ATOM 641 O O . PHE A 1 85 ? 6.121 -6.237 8.213 1.00 80.31 85 PHE A O 1
ATOM 648 N N . LEU A 1 86 ? 8.021 -7.007 7.281 1.00 68.69 86 LEU A N 1
ATOM 649 C CA . LEU A 1 86 ? 7.592 -8.397 7.165 1.00 68.69 86 LEU A CA 1
ATOM 650 C C . LEU A 1 86 ? 8.154 -9.314 8.258 1.00 68.69 86 LEU A C 1
ATOM 652 O O . LEU A 1 86 ? 7.769 -10.480 8.270 1.00 68.69 86 LEU A O 1
ATOM 656 N N . PHE A 1 87 ? 8.988 -8.805 9.179 1.00 54.09 87 PHE A N 1
ATOM 657 C CA . PHE A 1 87 ? 9.516 -9.538 10.340 1.00 54.09 87 PHE A CA 1
ATOM 658 C C . PHE A 1 87 ? 9.803 -8.607 11.523 1.00 54.09 87 PHE A C 1
ATOM 660 O O . PHE A 1 87 ? 10.621 -7.676 11.350 1.00 54.09 87 PHE A O 1
#

Secondary structure (DSSP, 8-state):
-HHHHTT------SSS---HHHHHHHTTSS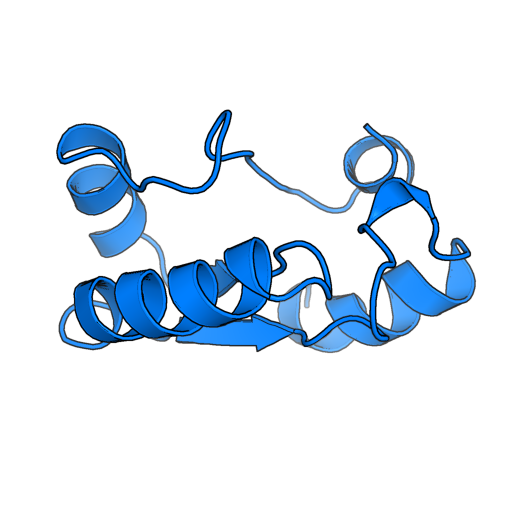SEEE---SSHHHHHHHHHHHHHHTTTS-EEE-PPPTT--SSSS-HHHHHHHHHHHH-